Protein AF-A0A924X9L6-F1 (afdb_monomer_lite)

Sequence (111 aa):
MSQAYDLPRQTGQLVWCPLDPTLGIGIVMGLESSQVRVKFWRLQDERLYTTRSAEPIIVRYAIAVGERVRDRGGEEHRVKARLEVERKGLAIYDLEDGAQIVESELIPEVR

Structure (mmCIF, N/CA/C/O backbone):
data_AF-A0A924X9L6-F1
#
_entry.id   AF-A0A924X9L6-F1
#
loop_
_atom_site.group_PDB
_atom_site.id
_atom_site.type_symbol
_atom_site.label_atom_id
_atom_site.label_alt_id
_atom_site.label_comp_id
_atom_site.label_asym_id
_atom_site.label_entity_id
_atom_site.label_seq_id
_atom_site.pdbx_PDB_ins_code
_atom_site.Cartn_x
_atom_site.Cartn_y
_atom_site.Cartn_z
_atom_site.occupancy
_atom_site.B_iso_or_equiv
_atom_site.auth_seq_id
_atom_site.auth_comp_id
_atom_site.auth_asym_id
_atom_site.auth_atom_id
_atom_site.pdbx_PDB_model_num
ATOM 1 N N . MET A 1 1 ? 5.801 -23.926 -4.799 1.00 36.28 1 MET A N 1
ATOM 2 C CA . MET A 1 1 ? 4.420 -23.403 -4.817 1.00 36.28 1 MET A CA 1
ATOM 3 C C . MET A 1 1 ? 4.526 -21.927 -5.142 1.00 36.28 1 MET A C 1
ATOM 5 O O . MET A 1 1 ? 5.064 -21.191 -4.329 1.00 36.28 1 MET A O 1
ATOM 9 N N . SER A 1 2 ? 4.152 -21.515 -6.349 1.00 38.50 2 SER A N 1
ATOM 10 C CA . SER A 1 2 ? 4.211 -20.109 -6.750 1.00 38.50 2 SER A CA 1
ATOM 11 C C . SER A 1 2 ? 3.056 -19.389 -6.058 1.00 38.50 2 SER A C 1
ATOM 13 O O . SER A 1 2 ? 1.906 -19.589 -6.441 1.00 38.50 2 SER A O 1
ATOM 15 N N . GLN A 1 3 ? 3.325 -18.627 -4.994 1.00 44.88 3 GLN A N 1
ATOM 16 C CA . GLN A 1 3 ? 2.338 -17.666 -4.504 1.00 44.88 3 GLN A CA 1
ATOM 17 C C . GLN A 1 3 ? 2.080 -16.695 -5.658 1.00 44.88 3 GLN A C 1
ATOM 19 O O . GLN A 1 3 ? 2.994 -16.009 -6.108 1.00 44.88 3 GLN A O 1
ATOM 24 N N . ALA A 1 4 ? 0.862 -16.713 -6.199 1.00 48.69 4 ALA A N 1
ATOM 25 C CA . ALA A 1 4 ? 0.425 -15.707 -7.151 1.00 48.69 4 ALA A CA 1
ATOM 26 C C . ALA A 1 4 ? 0.319 -14.392 -6.375 1.00 48.69 4 ALA A C 1
ATOM 28 O O . ALA A 1 4 ? -0.668 -14.145 -5.686 1.00 48.69 4 ALA A O 1
ATOM 29 N N . TYR A 1 5 ? 1.389 -13.606 -6.395 1.00 57.34 5 TYR A N 1
ATOM 30 C CA . TYR A 1 5 ? 1.379 -12.276 -5.815 1.00 57.34 5 TYR A CA 1
ATOM 31 C C . TYR A 1 5 ? 0.486 -11.379 -6.672 1.00 57.34 5 TYR A C 1
ATOM 33 O O . TYR A 1 5 ? 0.615 -11.355 -7.897 1.00 57.34 5 TYR A O 1
ATOM 41 N N . ASP A 1 6 ? -0.453 -10.677 -6.034 1.00 68.19 6 ASP A N 1
ATOM 42 C CA . ASP A 1 6 ? -1.331 -9.751 -6.744 1.00 68.19 6 ASP A CA 1
ATOM 43 C C . ASP A 1 6 ? -0.514 -8.531 -7.183 1.00 68.19 6 ASP A C 1
ATOM 45 O O . ASP A 1 6 ? 0.118 -7.847 -6.370 1.00 68.19 6 ASP A O 1
ATOM 49 N N . LEU A 1 7 ? -0.476 -8.310 -8.493 1.00 72.06 7 LEU A N 1
ATOM 50 C CA . LEU A 1 7 ? 0.333 -7.272 -9.114 1.00 72.06 7 LEU A CA 1
ATOM 51 C C . LEU A 1 7 ? -0.347 -5.911 -8.979 1.00 72.06 7 LEU A C 1
ATOM 53 O O . LEU A 1 7 ? -1.571 -5.835 -9.120 1.00 72.06 7 LEU A O 1
ATOM 57 N N . PRO A 1 8 ? 0.413 -4.819 -8.790 1.00 79.50 8 PRO A N 1
ATOM 58 C CA . PRO A 1 8 ? -0.164 -3.487 -8.839 1.00 79.50 8 PRO A CA 1
ATOM 59 C C . PRO A 1 8 ? -0.700 -3.178 -10.242 1.00 79.50 8 PRO A C 1
ATOM 61 O O . PRO A 1 8 ? 0.002 -3.317 -11.243 1.00 79.50 8 PRO A O 1
ATOM 64 N N . ARG A 1 9 ? -1.953 -2.730 -10.308 1.00 84.62 9 ARG A N 1
ATOM 65 C CA . ARG A 1 9 ? -2.681 -2.404 -11.547 1.00 84.62 9 ARG A CA 1
ATOM 66 C C . ARG A 1 9 ? -3.197 -0.974 -11.586 1.00 84.62 9 ARG A C 1
ATOM 68 O O . ARG A 1 9 ? -3.698 -0.548 -12.622 1.00 84.62 9 ARG A O 1
ATOM 75 N N . GLN A 1 10 ? -3.081 -0.237 -10.482 1.00 90.81 10 GLN A N 1
ATOM 76 C CA . GLN A 1 10 ? -3.631 1.105 -10.370 1.00 90.81 10 GLN A CA 1
ATOM 77 C C . GLN A 1 10 ? -2.680 2.067 -9.642 1.00 90.81 10 GLN A C 1
ATOM 79 O O . GLN A 1 10 ? -2.108 1.739 -8.603 1.00 90.81 10 GLN A O 1
ATOM 84 N N . THR A 1 11 ? -2.547 3.290 -10.166 1.00 93.12 11 THR A N 1
ATOM 85 C CA . THR A 1 11 ? -1.883 4.397 -9.457 1.00 93.12 11 THR A CA 1
ATOM 86 C C . THR A 1 11 ? -2.574 4.652 -8.122 1.00 93.12 11 THR A C 1
ATOM 88 O O . THR A 1 11 ? -3.796 4.777 -8.073 1.00 93.12 11 THR A O 1
ATOM 91 N N . GLY A 1 12 ? -1.787 4.774 -7.058 1.00 93.19 12 GLY A N 1
ATOM 92 C CA . GLY A 1 12 ? -2.260 4.943 -5.690 1.00 93.19 12 GLY A CA 1
ATOM 93 C C . GLY A 1 12 ? -2.292 3.652 -4.874 1.00 93.19 12 GLY A C 1
ATOM 94 O O . GLY A 1 12 ? -2.451 3.737 -3.662 1.00 93.19 12 GLY A O 1
ATOM 95 N N . GLN A 1 13 ? -2.110 2.479 -5.492 1.00 94.44 13 GLN A N 1
ATOM 96 C CA . GLN A 1 13 ? -2.026 1.223 -4.744 1.00 94.44 13 GLN A CA 1
ATOM 97 C C . GLN A 1 13 ? -0.767 1.175 -3.887 1.00 94.44 13 GLN A C 1
ATOM 99 O O . GLN A 1 13 ? 0.308 1.616 -4.315 1.00 94.44 13 GLN A O 1
ATOM 104 N N . LEU A 1 14 ? -0.908 0.605 -2.693 1.00 94.12 14 LEU A N 1
ATOM 105 C CA . LEU A 1 14 ? 0.225 0.322 -1.828 1.00 94.12 14 LEU A CA 1
ATOM 106 C C . LEU A 1 14 ? 0.925 -0.950 -2.293 1.00 94.12 14 LEU A C 1
ATOM 108 O O . LEU A 1 14 ? 0.294 -1.927 -2.702 1.00 94.12 14 LEU A O 1
ATOM 112 N N . VAL A 1 15 ? 2.250 -0.936 -2.232 1.00 93.44 15 VAL A N 1
ATOM 113 C CA . VAL A 1 15 ? 3.099 -2.056 -2.631 1.00 93.44 15 VAL A CA 1
ATOM 114 C C . VAL A 1 15 ? 4.223 -2.256 -1.634 1.00 93.44 15 VAL A C 1
ATOM 116 O O . VAL A 1 15 ? 4.647 -1.325 -0.955 1.00 93.44 15 VAL A O 1
ATOM 119 N N . TRP A 1 16 ? 4.753 -3.467 -1.584 1.00 91.75 16 TRP A N 1
ATOM 120 C CA . TRP A 1 16 ? 6.002 -3.752 -0.890 1.00 91.75 16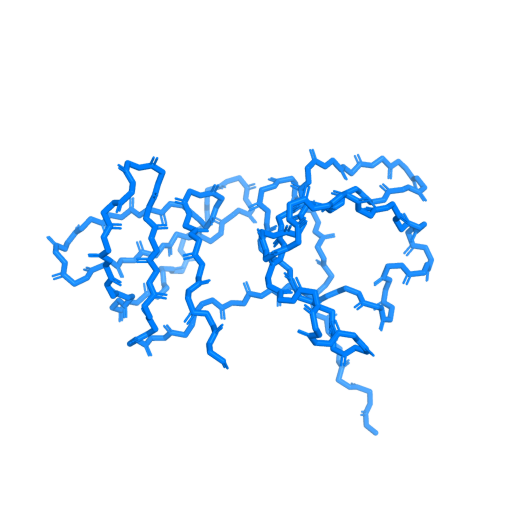 TRP A CA 1
ATOM 121 C C . TRP A 1 16 ? 6.900 -4.618 -1.765 1.00 91.75 16 TRP A C 1
ATOM 123 O O . TRP A 1 16 ? 6.444 -5.218 -2.740 1.00 91.75 16 TRP A O 1
ATOM 133 N N . CYS A 1 17 ? 8.190 -4.632 -1.440 1.00 89.50 17 CYS A N 1
ATOM 134 C CA . CYS A 1 17 ? 9.194 -5.416 -2.145 1.00 89.50 17 CYS A CA 1
ATOM 135 C C . CYS A 1 17 ? 9.655 -6.572 -1.245 1.00 89.50 17 CYS A C 1
ATOM 137 O O . CYS A 1 17 ? 10.474 -6.341 -0.353 1.00 89.50 17 CYS A O 1
ATOM 139 N N . PRO A 1 18 ? 9.176 -7.814 -1.448 1.00 86.31 18 PRO A N 1
ATOM 140 C CA . PRO A 1 18 ? 9.584 -8.947 -0.618 1.00 86.31 18 PRO A CA 1
ATOM 141 C C . PRO A 1 18 ? 11.079 -9.272 -0.725 1.00 86.31 18 PRO A C 1
ATOM 143 O O . PRO A 1 18 ? 11.666 -9.802 0.214 1.00 86.31 18 PRO A O 1
ATOM 146 N N . LEU A 1 19 ? 11.697 -8.949 -1.866 1.00 85.69 19 LEU A N 1
ATOM 147 C CA . LEU A 1 19 ? 13.120 -9.188 -2.126 1.00 85.69 19 LEU A CA 1
ATOM 148 C C . LEU A 1 19 ? 14.036 -8.133 -1.494 1.00 85.69 19 LEU A C 1
ATOM 150 O O . LEU A 1 19 ? 15.219 -8.395 -1.299 1.00 85.69 19 LEU A O 1
ATOM 154 N N . ASP A 1 20 ? 13.497 -6.957 -1.171 1.00 86.44 20 ASP A N 1
ATOM 155 C CA . ASP A 1 20 ? 14.214 -5.879 -0.491 1.00 86.44 20 ASP A CA 1
ATOM 156 C C . ASP A 1 20 ? 13.287 -5.211 0.545 1.00 86.44 20 ASP A C 1
ATOM 158 O O . ASP A 1 20 ? 12.784 -4.103 0.320 1.00 86.44 20 ASP A O 1
ATOM 162 N N . PRO A 1 21 ? 13.041 -5.870 1.699 1.00 86.62 21 PRO A N 1
ATOM 163 C CA . PRO A 1 21 ? 12.161 -5.341 2.743 1.00 86.62 21 PRO A CA 1
ATOM 164 C C . PRO A 1 21 ? 12.645 -4.011 3.332 1.00 86.62 21 PRO A C 1
ATOM 166 O O . PRO A 1 21 ? 11.870 -3.292 3.963 1.00 86.62 21 PRO A O 1
ATOM 169 N N . THR A 1 22 ? 13.920 -3.658 3.125 1.00 87.56 22 THR A N 1
ATOM 170 C CA . THR A 1 22 ? 14.510 -2.414 3.641 1.00 87.56 22 THR A CA 1
ATOM 171 C C . THR A 1 22 ? 13.883 -1.165 3.024 1.00 87.56 22 THR A C 1
ATOM 173 O O . THR A 1 22 ? 13.905 -0.099 3.640 1.00 87.56 22 THR A O 1
ATOM 176 N N . LEU A 1 23 ? 13.250 -1.308 1.856 1.00 87.50 23 LEU A N 1
ATOM 177 C CA . LEU A 1 23 ? 12.495 -0.248 1.193 1.00 87.50 23 LEU A CA 1
ATOM 178 C C . LEU A 1 23 ? 11.219 0.146 1.939 1.00 87.50 23 LEU A C 1
ATOM 180 O O . LEU A 1 23 ? 10.735 1.269 1.787 1.00 87.50 23 LEU A O 1
ATOM 184 N N . GLY A 1 24 ? 10.672 -0.766 2.745 1.00 89.62 24 GLY A N 1
ATOM 185 C CA . GLY A 1 24 ? 9.364 -0.608 3.366 1.00 89.62 24 GLY A CA 1
ATOM 186 C C . GLY A 1 24 ? 8.222 -0.579 2.346 1.00 89.62 24 GLY A C 1
ATOM 187 O O . GLY A 1 24 ? 8.311 -1.146 1.253 1.00 89.62 24 GLY A O 1
ATOM 188 N N . ILE A 1 25 ? 7.129 0.081 2.730 1.00 92.38 25 ILE A N 1
ATOM 189 C CA . ILE A 1 25 ? 5.942 0.234 1.886 1.00 92.38 25 ILE A CA 1
ATOM 190 C C . ILE A 1 25 ? 6.136 1.401 0.920 1.00 92.38 25 ILE A C 1
ATOM 192 O O . ILE A 1 25 ? 6.618 2.476 1.291 1.00 92.38 25 ILE A O 1
ATOM 196 N N . GLY A 1 26 ? 5.743 1.182 -0.328 1.00 93.19 26 GLY A N 1
ATOM 197 C CA . GLY A 1 26 ? 5.676 2.202 -1.358 1.00 93.19 26 GLY A CA 1
ATOM 198 C C . GLY A 1 26 ? 4.269 2.398 -1.903 1.00 93.19 26 GLY A C 1
ATOM 199 O O . GLY A 1 26 ? 3.354 1.625 -1.627 1.00 93.19 26 GLY A O 1
ATOM 200 N N . ILE A 1 27 ? 4.114 3.445 -2.702 1.00 94.31 27 ILE A N 1
ATOM 201 C CA . ILE A 1 27 ? 2.893 3.773 -3.432 1.00 94.31 27 ILE A CA 1
ATOM 202 C C . ILE A 1 27 ? 3.190 3.821 -4.929 1.00 94.31 27 ILE A C 1
ATOM 204 O O . ILE A 1 27 ? 4.217 4.353 -5.363 1.00 94.31 27 ILE A O 1
ATOM 208 N N . VAL A 1 28 ? 2.290 3.269 -5.739 1.00 94.31 28 VAL A N 1
ATOM 209 C CA . VAL A 1 28 ? 2.390 3.368 -7.198 1.00 94.31 28 VAL A CA 1
ATOM 210 C C . VAL A 1 28 ? 2.076 4.799 -7.622 1.00 94.31 28 VAL A C 1
ATOM 212 O O . VAL A 1 28 ? 0.951 5.266 -7.463 1.00 94.31 28 VAL A O 1
ATOM 215 N N . MET A 1 29 ? 3.058 5.486 -8.196 1.00 94.25 29 MET A N 1
ATOM 216 C CA . MET A 1 29 ? 2.931 6.861 -8.689 1.00 94.25 29 MET A CA 1
ATOM 217 C C . MET A 1 29 ? 2.470 6.913 -10.146 1.00 94.25 29 MET A C 1
ATOM 219 O O . MET A 1 29 ? 1.825 7.873 -10.562 1.00 94.25 29 MET A O 1
ATOM 223 N N . GLY A 1 30 ? 2.788 5.882 -10.930 1.00 92.00 30 GLY A N 1
ATOM 224 C CA . GLY A 1 30 ? 2.417 5.817 -12.336 1.00 92.00 30 GLY A CA 1
ATOM 225 C C . GLY A 1 30 ? 2.571 4.423 -12.922 1.00 92.00 30 GLY A C 1
ATOM 226 O O . GLY A 1 30 ? 3.466 3.667 -12.535 1.00 92.00 30 GLY A O 1
ATOM 227 N N . LEU A 1 31 ? 1.689 4.119 -13.870 1.00 89.44 31 LEU A N 1
ATOM 228 C CA . LEU A 1 31 ? 1.691 2.901 -14.665 1.00 89.44 31 LEU A CA 1
ATOM 229 C C . LEU A 1 31 ? 1.705 3.293 -16.136 1.00 89.44 31 LEU A C 1
ATOM 231 O O . LEU A 1 31 ? 0.780 3.932 -16.632 1.00 89.44 31 LEU A O 1
ATOM 235 N N . GLU A 1 32 ? 2.772 2.911 -16.815 1.00 88.25 32 GLU A N 1
ATOM 236 C CA . GLU A 1 32 ? 2.961 3.086 -18.247 1.00 88.25 32 GLU A CA 1
ATOM 237 C C . GLU A 1 32 ? 3.051 1.707 -18.908 1.00 88.25 32 GLU A C 1
ATOM 239 O O . GLU A 1 32 ? 3.250 0.690 -18.243 1.00 88.25 32 GLU A O 1
ATOM 244 N N . SER A 1 33 ? 2.921 1.656 -20.236 1.00 81.62 33 SER A N 1
ATOM 245 C CA . SER A 1 33 ? 2.862 0.394 -20.998 1.00 81.62 33 SER A CA 1
ATOM 246 C C . SER A 1 33 ? 4.016 -0.586 -20.718 1.00 81.62 33 SER A C 1
ATOM 248 O O . SER A 1 33 ? 3.841 -1.797 -20.845 1.00 81.62 33 SER A O 1
ATOM 250 N N . SER A 1 34 ? 5.187 -0.085 -20.317 1.00 85.19 34 SER A N 1
ATOM 251 C CA . SER A 1 34 ? 6.378 -0.890 -20.030 1.00 85.19 34 SER A CA 1
ATOM 252 C C . SER A 1 34 ? 7.015 -0.604 -18.671 1.00 85.19 34 SER A C 1
ATOM 254 O O . SER A 1 34 ? 8.013 -1.247 -18.336 1.00 85.19 34 SER A O 1
ATOM 256 N N . GLN A 1 35 ? 6.462 0.321 -17.879 1.00 88.38 35 GLN A N 1
ATOM 257 C CA . GLN A 1 35 ? 7.088 0.800 -16.647 1.00 88.38 35 GLN A CA 1
ATOM 258 C C . GLN A 1 35 ? 6.082 1.007 -15.513 1.00 88.38 35 GLN A C 1
ATOM 260 O O . GLN A 1 35 ? 4.960 1.462 -15.714 1.00 88.38 35 GLN A O 1
ATOM 265 N N . VAL A 1 36 ? 6.527 0.709 -14.298 1.00 90.88 36 VAL A N 1
ATOM 266 C CA . VAL A 1 36 ? 5.834 0.977 -13.042 1.00 90.88 36 VAL A CA 1
ATOM 267 C C . VAL A 1 36 ? 6.740 1.855 -12.197 1.00 90.88 36 VAL A C 1
ATOM 269 O O . VAL A 1 36 ? 7.884 1.494 -11.922 1.00 90.88 36 VAL A O 1
ATOM 272 N N . ARG A 1 37 ? 6.234 3.010 -11.773 1.00 93.44 37 ARG A N 1
ATOM 273 C CA . ARG A 1 37 ? 6.966 3.940 -10.911 1.00 93.44 37 ARG A CA 1
ATOM 274 C C . ARG A 1 37 ? 6.403 3.874 -9.503 1.00 93.44 37 ARG A C 1
ATOM 276 O O . ARG A 1 37 ? 5.205 4.080 -9.309 1.00 93.44 37 ARG A O 1
ATOM 283 N N . VAL A 1 38 ? 7.269 3.597 -8.536 1.00 93.50 38 VAL A N 1
ATOM 284 C CA . VAL A 1 38 ? 6.908 3.419 -7.127 1.00 93.50 38 VAL A CA 1
ATOM 285 C C . VAL A 1 38 ? 7.715 4.385 -6.280 1.00 93.50 38 VAL A C 1
ATOM 287 O O . VAL A 1 38 ? 8.935 4.440 -6.408 1.00 93.50 38 VAL A O 1
ATOM 290 N N . LYS A 1 39 ? 7.046 5.104 -5.383 1.00 93.44 39 LYS A N 1
ATOM 291 C CA . LYS A 1 39 ? 7.701 5.909 -4.353 1.00 93.44 39 LYS A CA 1
ATOM 292 C C . LYS A 1 39 ? 7.674 5.159 -3.030 1.00 93.44 39 LYS A C 1
ATOM 294 O O . LYS A 1 39 ? 6.592 4.822 -2.560 1.00 93.44 39 LYS A O 1
ATOM 299 N N . PHE A 1 40 ? 8.833 4.908 -2.431 1.00 91.69 40 PHE A N 1
ATOM 300 C CA . PHE A 1 40 ? 8.949 4.239 -1.135 1.00 91.69 40 PHE A CA 1
ATOM 301 C C . PHE A 1 40 ? 9.015 5.261 -0.004 1.00 91.69 40 PHE A C 1
ATOM 303 O O . PHE A 1 40 ? 9.885 6.132 0.012 1.00 91.69 40 PHE A O 1
ATOM 310 N N . TRP A 1 41 ? 8.103 5.150 0.964 1.00 85.88 41 TRP A N 1
ATOM 311 C CA . TRP A 1 41 ? 7.949 6.158 2.016 1.00 85.88 41 TRP A CA 1
ATOM 312 C C . TRP A 1 41 ? 9.160 6.234 2.943 1.00 85.88 41 TRP A C 1
ATOM 314 O O . TRP A 1 41 ? 9.588 7.328 3.306 1.00 85.88 41 TRP A O 1
ATOM 324 N N . ARG A 1 42 ? 9.743 5.079 3.282 1.00 83.06 42 ARG A N 1
ATOM 325 C CA . ARG A 1 42 ? 10.846 4.977 4.245 1.00 83.06 42 ARG A CA 1
ATOM 326 C C . ARG A 1 42 ? 12.115 5.685 3.778 1.00 83.06 42 ARG A C 1
ATOM 328 O O . ARG A 1 42 ? 12.785 6.319 4.584 1.00 83.06 42 ARG A O 1
ATOM 335 N N . LEU A 1 43 ? 12.443 5.563 2.492 1.00 82.31 43 LEU A N 1
ATOM 336 C CA . LEU A 1 43 ? 13.651 6.155 1.908 1.00 82.31 43 LEU A CA 1
ATOM 337 C C . LEU A 1 43 ? 13.381 7.498 1.216 1.00 82.31 43 LEU A C 1
ATOM 33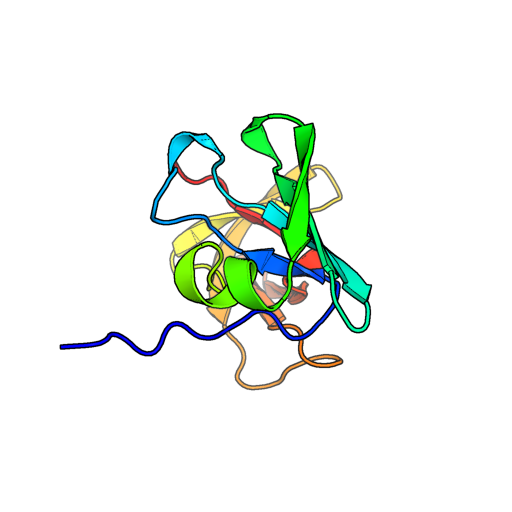9 O O . LEU A 1 43 ? 14.323 8.149 0.781 1.00 82.31 43 LEU A O 1
ATOM 343 N N . GLN A 1 44 ? 12.107 7.896 1.098 1.00 82.69 44 GLN A N 1
ATOM 344 C CA . GLN A 1 44 ? 11.648 9.004 0.249 1.00 82.69 44 GLN A CA 1
ATOM 345 C C . GLN A 1 44 ? 12.156 8.915 -1.199 1.00 82.69 44 GLN A C 1
ATOM 347 O O . GLN A 1 44 ? 12.261 9.928 -1.888 1.00 82.69 44 GLN A O 1
ATOM 352 N N . ASP A 1 45 ? 12.435 7.696 -1.656 1.00 88.00 45 ASP A N 1
ATOM 353 C CA . ASP A 1 45 ? 13.087 7.425 -2.930 1.00 88.00 45 ASP A CA 1
ATOM 354 C C . ASP A 1 45 ? 12.092 6.852 -3.943 1.00 88.00 45 ASP A C 1
ATOM 356 O O . ASP A 1 45 ? 11.121 6.172 -3.584 1.00 88.00 45 ASP A O 1
ATOM 360 N N . GLU A 1 46 ? 12.337 7.127 -5.218 1.00 91.38 46 GLU A N 1
ATOM 361 C CA . GLU A 1 46 ? 11.528 6.626 -6.323 1.00 91.38 46 GLU A CA 1
ATOM 362 C C . GLU A 1 46 ? 12.284 5.531 -7.067 1.00 91.38 46 GLU A C 1
ATOM 364 O O . GLU A 1 46 ? 13.417 5.710 -7.506 1.00 91.38 46 GLU A O 1
ATOM 369 N N . ARG A 1 47 ? 11.630 4.384 -7.260 1.00 91.00 47 ARG A N 1
ATOM 370 C CA . ARG A 1 47 ? 12.153 3.305 -8.096 1.00 91.00 47 ARG A CA 1
ATOM 371 C C . ARG A 1 47 ? 11.275 3.104 -9.317 1.00 91.00 47 ARG A C 1
ATOM 373 O O . ARG A 1 47 ? 10.043 3.116 -9.241 1.00 91.00 47 ARG A O 1
ATOM 380 N N . LEU A 1 48 ? 11.939 2.888 -10.445 1.00 89.69 48 LEU A N 1
ATOM 381 C CA . LEU A 1 48 ? 11.310 2.502 -11.696 1.00 89.69 48 LEU A CA 1
ATOM 382 C C . LEU A 1 48 ? 11.540 1.012 -11.922 1.00 89.69 48 LEU A C 1
ATOM 384 O O . LEU A 1 48 ? 12.672 0.531 -11.915 1.00 89.69 48 LEU A O 1
ATOM 388 N N . TYR A 1 49 ? 10.451 0.296 -12.161 1.00 88.19 49 TYR A N 1
ATOM 389 C CA . TYR A 1 49 ? 10.452 -1.109 -12.529 1.00 88.19 49 TYR A CA 1
ATOM 390 C C . TYR A 1 49 ? 9.936 -1.235 -13.954 1.00 88.19 49 TYR A C 1
ATOM 392 O O . TYR A 1 49 ? 8.987 -0.558 -14.336 1.00 88.19 49 TYR A O 1
ATOM 400 N N . THR A 1 50 ? 10.517 -2.125 -14.752 1.00 85.69 50 THR A N 1
ATOM 401 C CA . THR A 1 50 ? 9.850 -2.549 -15.991 1.00 85.69 50 THR A CA 1
ATOM 402 C C . THR A 1 50 ? 8.659 -3.434 -15.639 1.00 85.69 50 THR A C 1
ATOM 404 O O . THR A 1 50 ? 8.707 -4.120 -14.620 1.00 85.69 50 THR A O 1
ATOM 407 N N . THR A 1 51 ? 7.614 -3.489 -16.463 1.00 77.19 51 THR A N 1
ATOM 408 C CA . THR A 1 51 ? 6.463 -4.381 -16.206 1.00 77.19 51 THR A CA 1
ATOM 409 C C . THR A 1 51 ? 6.895 -5.840 -16.024 1.00 77.19 51 THR A C 1
ATOM 411 O O . THR A 1 51 ? 6.451 -6.490 -15.089 1.00 77.19 51 THR A O 1
ATOM 414 N N . ARG A 1 52 ? 7.864 -6.320 -16.817 1.00 75.75 52 ARG A N 1
ATOM 415 C CA . ARG A 1 52 ? 8.435 -7.677 -16.691 1.00 75.75 52 ARG A CA 1
ATOM 416 C C . ARG A 1 52 ? 9.190 -7.915 -15.381 1.00 75.75 52 ARG A C 1
ATOM 418 O O . ARG A 1 52 ? 9.161 -9.018 -14.852 1.00 75.75 52 ARG A O 1
ATOM 425 N N . SER A 1 53 ? 9.901 -6.906 -14.879 1.00 71.56 53 SER A N 1
ATOM 426 C CA . SER A 1 53 ? 10.629 -7.006 -13.608 1.00 71.56 53 SER A CA 1
ATOM 427 C C . SER A 1 53 ? 9.743 -6.709 -12.401 1.00 71.56 53 SER A C 1
ATOM 429 O O . SER A 1 53 ? 10.067 -7.135 -11.305 1.00 71.56 53 SER A O 1
ATOM 431 N N . ALA A 1 54 ? 8.649 -5.967 -12.574 1.00 67.94 54 ALA A N 1
ATOM 432 C CA . ALA A 1 54 ? 7.712 -5.665 -11.503 1.00 67.94 54 ALA A CA 1
ATOM 433 C C . ALA A 1 54 ? 7.030 -6.939 -10.996 1.00 67.94 54 ALA A C 1
ATOM 435 O O . ALA A 1 54 ? 6.883 -7.089 -9.787 1.00 67.94 54 ALA A O 1
ATOM 436 N N . GLU A 1 55 ? 6.696 -7.868 -11.902 1.00 66.44 55 GLU A N 1
ATOM 437 C CA . GLU A 1 55 ? 5.943 -9.082 -11.571 1.00 66.44 55 GLU A CA 1
ATOM 438 C C . GLU A 1 55 ? 6.518 -9.923 -10.417 1.00 66.44 55 GLU A C 1
ATOM 440 O O . GLU A 1 55 ? 5.757 -10.313 -9.532 1.00 66.44 55 GLU A O 1
ATOM 445 N N . PRO A 1 56 ? 7.837 -10.187 -10.366 1.00 70.62 56 PRO A N 1
ATOM 446 C CA . PRO A 1 56 ? 8.435 -10.904 -9.242 1.00 70.62 56 PRO A CA 1
ATOM 447 C C . PRO A 1 56 ? 8.939 -10.011 -8.095 1.00 70.62 56 PRO A C 1
ATOM 449 O O . PRO A 1 56 ? 9.376 -10.555 -7.082 1.00 70.62 56 PRO A O 1
ATOM 452 N N . ILE A 1 57 ? 8.955 -8.678 -8.240 1.00 82.75 57 ILE A N 1
ATOM 453 C CA . ILE A 1 57 ? 9.664 -7.781 -7.304 1.00 82.75 57 ILE A CA 1
ATOM 454 C C . ILE A 1 57 ? 8.712 -6.984 -6.414 1.00 82.75 57 ILE A C 1
ATOM 456 O O . ILE A 1 57 ? 8.974 -6.863 -5.220 1.00 82.75 57 ILE A O 1
ATOM 460 N N . ILE A 1 58 ? 7.632 -6.429 -6.968 1.00 87.38 58 ILE A N 1
ATOM 461 C CA . ILE A 1 58 ? 6.691 -5.587 -6.221 1.00 87.38 58 ILE A CA 1
ATOM 462 C C . ILE A 1 58 ? 5.322 -6.245 -6.167 1.00 87.38 58 ILE A C 1
ATOM 464 O O . ILE A 1 58 ? 4.779 -6.681 -7.179 1.00 87.38 58 ILE A O 1
ATOM 468 N N . VAL A 1 59 ? 4.749 -6.295 -4.972 1.00 89.81 59 VAL A N 1
ATOM 469 C CA . VAL A 1 59 ? 3.476 -6.976 -4.732 1.00 89.81 59 VAL A CA 1
ATOM 470 C C . VAL A 1 59 ? 2.530 -6.032 -4.005 1.00 89.81 59 VAL A C 1
ATOM 472 O O . VAL A 1 59 ? 2.981 -5.198 -3.212 1.00 89.81 59 VAL A O 1
ATOM 475 N N . ARG A 1 60 ? 1.223 -6.137 -4.272 1.00 90.94 60 ARG A N 1
ATOM 476 C CA . ARG A 1 60 ? 0.216 -5.299 -3.609 1.00 90.94 60 ARG A CA 1
ATOM 477 C C . ARG A 1 60 ? 0.275 -5.514 -2.097 1.00 90.94 60 ARG A C 1
ATOM 479 O O . ARG A 1 60 ? 0.253 -6.647 -1.616 1.00 90.94 60 ARG A O 1
ATOM 486 N N . TYR A 1 61 ? 0.351 -4.418 -1.353 1.00 91.50 61 TYR A N 1
ATOM 487 C CA . TYR A 1 61 ? 0.306 -4.425 0.099 1.00 91.50 61 TYR A CA 1
ATOM 488 C C . TYR A 1 61 ? -1.130 -4.196 0.563 1.00 91.50 61 TYR A C 1
ATOM 490 O O . TYR A 1 61 ? -1.730 -3.165 0.264 1.00 91.50 61 TYR A O 1
ATOM 498 N N . ALA A 1 62 ? -1.686 -5.164 1.287 1.00 91.94 62 ALA A N 1
ATOM 499 C CA . ALA A 1 62 ? -2.958 -5.003 1.974 1.00 91.94 62 ALA A CA 1
ATOM 500 C C . ALA A 1 62 ? -2.675 -4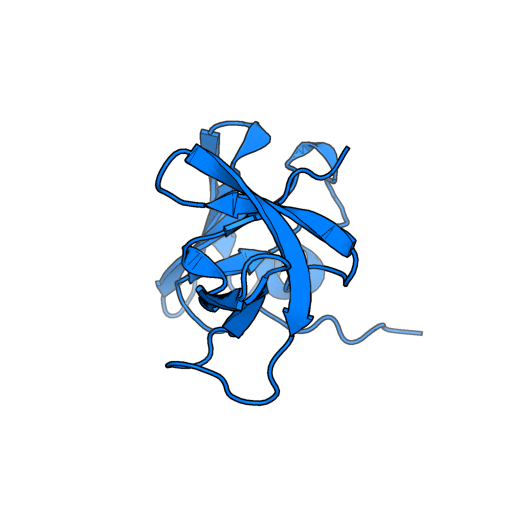.690 3.443 1.00 91.94 62 ALA A C 1
ATOM 502 O O . ALA A 1 62 ? -2.001 -5.471 4.111 1.00 91.94 62 ALA A O 1
ATOM 503 N N . ILE A 1 63 ? -3.198 -3.566 3.927 1.00 93.62 63 ILE A N 1
ATOM 504 C CA . ILE A 1 63 ? -3.022 -3.151 5.317 1.00 93.62 63 ILE A CA 1
ATOM 505 C C . ILE A 1 63 ? -3.826 -4.104 6.203 1.00 93.62 63 ILE A C 1
ATOM 507 O O . ILE A 1 63 ? -5.015 -4.339 5.954 1.00 93.62 63 ILE A O 1
ATOM 511 N N . ALA A 1 64 ? -3.180 -4.684 7.210 1.00 93.81 64 ALA A N 1
ATOM 512 C CA . ALA A 1 64 ? -3.818 -5.649 8.088 1.00 93.81 64 ALA A CA 1
ATOM 513 C C . ALA A 1 64 ? -4.770 -4.965 9.082 1.00 93.81 64 ALA A C 1
ATOM 515 O O . ALA A 1 64 ? -4.582 -3.818 9.485 1.00 93.81 64 ALA A O 1
ATOM 516 N N . VAL A 1 65 ? -5.788 -5.700 9.535 1.00 95.12 65 VAL A N 1
ATOM 517 C CA . VAL A 1 65 ? -6.628 -5.255 10.656 1.00 95.12 65 VAL A CA 1
ATOM 518 C C . VAL A 1 65 ? -5.768 -5.113 11.915 1.00 95.12 65 VAL A C 1
ATOM 520 O O . VAL A 1 65 ? -4.970 -5.993 12.235 1.00 95.12 65 VAL A O 1
ATOM 523 N N . GLY A 1 66 ? -5.940 -4.002 12.628 1.00 95.25 66 GLY A N 1
ATOM 524 C CA . GLY A 1 66 ? -5.172 -3.609 13.808 1.00 95.25 66 GLY A CA 1
ATOM 525 C C . GLY A 1 66 ? -3.841 -2.916 13.500 1.00 95.25 66 GLY A C 1
ATOM 526 O O . GLY A 1 66 ? -3.168 -2.455 14.425 1.00 95.25 66 GLY A O 1
ATOM 527 N N . GLU A 1 67 ? -3.447 -2.827 12.228 1.00 94.81 67 GLU A N 1
ATOM 528 C CA . GLU A 1 67 ? -2.215 -2.157 11.824 1.00 94.81 67 GLU A CA 1
ATOM 529 C C . GLU A 1 67 ? -2.317 -0.640 12.013 1.00 94.81 67 GLU A C 1
ATOM 531 O O . GLU A 1 67 ? -3.382 -0.040 11.834 1.00 94.81 67 GLU A O 1
ATOM 536 N N . ARG A 1 68 ? -1.194 -0.022 12.393 1.00 95.56 68 ARG A N 1
ATOM 537 C CA . ARG A 1 68 ? -1.089 1.429 12.545 1.00 95.56 68 ARG A CA 1
ATOM 538 C C . ARG A 1 68 ? -0.798 2.069 11.202 1.00 95.56 68 ARG A C 1
ATOM 540 O O . ARG A 1 68 ? 0.100 1.638 10.479 1.00 95.56 68 ARG A O 1
ATOM 547 N N . VAL A 1 69 ? -1.535 3.123 10.908 1.00 94.88 69 VAL A N 1
ATOM 548 C CA . VAL A 1 69 ? -1.389 3.906 9.686 1.00 94.88 69 VAL A CA 1
ATOM 549 C C . VAL A 1 69 ? -1.381 5.378 10.044 1.00 94.88 69 VAL A C 1
ATOM 551 O O . VAL A 1 69 ? -1.983 5.787 11.033 1.00 94.88 69 VAL A O 1
ATOM 554 N N . ARG A 1 70 ? -0.725 6.179 9.217 1.00 94.75 70 ARG A N 1
ATOM 555 C CA . ARG A 1 70 ? -0.828 7.630 9.252 1.00 94.75 70 ARG A CA 1
ATOM 556 C C . ARG A 1 70 ? -1.583 8.109 8.026 1.00 94.75 70 ARG A C 1
ATOM 558 O O . ARG A 1 70 ? -1.321 7.621 6.928 1.00 94.75 70 ARG A O 1
ATOM 565 N N . ASP A 1 71 ? -2.514 9.033 8.193 1.00 92.94 71 ASP A N 1
ATOM 566 C CA . ASP A 1 71 ? -3.178 9.661 7.053 1.00 92.94 71 ASP A CA 1
ATOM 567 C C . ASP A 1 71 ? -2.326 10.797 6.447 1.00 92.94 71 ASP A C 1
ATOM 569 O O . ASP A 1 71 ? -1.214 11.099 6.896 1.00 92.94 71 ASP A O 1
ATOM 573 N N . ARG A 1 72 ? -2.837 11.458 5.402 1.00 87.56 72 ARG A N 1
ATOM 574 C CA . ARG A 1 72 ? -2.166 12.624 4.794 1.00 87.56 72 ARG A CA 1
ATOM 575 C C . ARG A 1 72 ? -2.137 13.867 5.683 1.00 87.56 72 ARG A C 1
ATOM 577 O O . ARG A 1 72 ? -1.301 14.737 5.442 1.00 87.56 72 ARG A O 1
ATOM 584 N N . GLY A 1 73 ? -3.043 13.971 6.653 1.00 88.62 73 GLY A N 1
ATOM 585 C CA . GLY A 1 73 ? -3.039 15.023 7.671 1.00 88.62 73 GLY A CA 1
ATOM 586 C C . GLY A 1 73 ? -1.928 14.832 8.704 1.00 88.62 73 GLY A C 1
ATOM 587 O O . GLY A 1 73 ? -1.572 15.776 9.405 1.00 88.62 73 GLY A O 1
ATOM 588 N N . GLY A 1 74 ? -1.328 13.642 8.742 1.00 90.12 74 GLY A N 1
ATOM 589 C CA . GLY A 1 74 ? -0.314 13.271 9.715 1.00 90.12 74 GLY A CA 1
ATOM 590 C C . GLY A 1 74 ? -0.905 12.647 10.977 1.00 90.12 74 GLY A C 1
ATOM 591 O O . GLY A 1 74 ? -0.144 12.363 11.901 1.00 90.12 74 GLY A O 1
ATOM 592 N N . GLU A 1 75 ? -2.218 12.418 11.020 1.00 93.56 75 GLU A N 1
ATOM 593 C CA . GLU A 1 75 ? -2.880 11.792 12.159 1.00 93.56 75 GLU A CA 1
ATOM 594 C C . GLU A 1 75 ? -2.678 10.278 12.128 1.00 93.56 75 GLU A C 1
ATOM 596 O O . GLU A 1 75 ? -2.672 9.641 11.070 1.00 93.56 75 GLU A O 1
ATOM 601 N N . GLU A 1 76 ? -2.460 9.705 13.310 1.00 95.56 76 GLU A N 1
ATOM 602 C CA . GLU A 1 76 ? -2.257 8.273 13.486 1.00 95.56 76 GLU A CA 1
ATOM 603 C C . GLU A 1 76 ? -3.579 7.577 13.780 1.00 95.56 76 GLU A C 1
ATOM 605 O O . GLU A 1 76 ? -4.315 7.948 14.692 1.00 95.56 76 GLU A O 1
ATOM 610 N N . HIS A 1 77 ? -3.818 6.500 13.044 1.00 95.75 77 HIS A N 1
ATOM 611 C CA . HIS A 1 77 ? -5.026 5.699 13.107 1.00 95.75 77 HIS A CA 1
ATOM 612 C C . HIS A 1 77 ? -4.687 4.217 13.202 1.00 95.75 77 HIS A C 1
ATOM 614 O O . HIS A 1 77 ? -3.546 3.781 12.999 1.00 95.75 77 HIS A O 1
ATOM 620 N N . ARG A 1 78 ? -5.711 3.412 13.473 1.00 96.56 78 ARG A N 1
ATOM 621 C CA . ARG A 1 78 ? -5.647 1.957 13.350 1.00 96.56 78 ARG A CA 1
ATOM 622 C C . ARG A 1 78 ? -6.708 1.459 12.397 1.00 96.56 78 ARG A C 1
ATOM 624 O O . ARG A 1 78 ? -7.847 1.921 12.430 1.00 96.56 78 ARG A O 1
ATOM 631 N N . VAL A 1 79 ? -6.328 0.494 11.568 1.00 96.94 79 VAL A N 1
ATOM 632 C CA . VAL A 1 79 ? -7.255 -0.137 10.632 1.00 96.94 79 VAL A CA 1
ATOM 633 C C . VAL A 1 79 ? -8.189 -1.070 11.385 1.00 96.94 79 VAL A C 1
ATOM 635 O O . VAL A 1 79 ? -7.754 -2.016 12.034 1.00 96.94 79 VAL A O 1
ATOM 638 N N . LYS A 1 80 ? -9.489 -0.844 11.245 1.00 97.44 80 LYS A N 1
ATOM 639 C CA . LYS A 1 80 ? -10.535 -1.697 11.805 1.00 97.44 80 LYS A CA 1
ATOM 640 C C . LYS A 1 80 ? -10.973 -2.769 10.813 1.00 97.44 80 LYS A C 1
ATOM 642 O O . LYS A 1 80 ? -11.144 -3.924 11.193 1.00 97.44 80 LYS A O 1
ATOM 647 N N . ALA A 1 81 ? -11.143 -2.405 9.545 1.00 96.69 81 ALA A N 1
ATOM 648 C CA . ALA A 1 81 ? -11.510 -3.343 8.491 1.00 96.69 81 ALA A CA 1
ATOM 649 C C . ALA A 1 81 ? -11.087 -2.834 7.110 1.00 96.69 81 ALA A C 1
ATOM 651 O O . ALA A 1 81 ? -11.023 -1.633 6.867 1.00 96.69 81 ALA A O 1
ATOM 652 N N . ARG A 1 82 ? -10.870 -3.758 6.172 1.00 95.69 82 ARG A N 1
ATOM 653 C CA . ARG A 1 82 ? -10.886 -3.449 4.738 1.00 95.69 82 ARG A CA 1
ATOM 654 C C . ARG A 1 82 ? -12.313 -3.637 4.231 1.00 95.69 82 ARG A C 1
ATOM 656 O O . ARG A 1 82 ? -12.896 -4.696 4.447 1.00 95.69 82 ARG A O 1
ATOM 663 N N . LEU A 1 83 ? -12.863 -2.633 3.557 1.00 95.06 83 LEU A N 1
ATOM 664 C CA . LEU A 1 83 ? -14.185 -2.730 2.942 1.00 95.06 83 LEU A CA 1
ATOM 665 C C . LEU A 1 83 ? -14.114 -3.542 1.641 1.00 95.06 83 LEU A C 1
ATOM 667 O O . LEU A 1 83 ? -13.114 -3.496 0.923 1.00 95.06 83 LEU A O 1
ATOM 671 N N . GLU A 1 84 ? -15.189 -4.264 1.316 1.00 92.38 84 GLU A N 1
ATOM 672 C CA . GLU A 1 84 ? -15.291 -5.029 0.059 1.00 92.38 84 GLU A CA 1
ATOM 673 C C . GLU A 1 84 ? -15.402 -4.123 -1.175 1.00 92.38 84 GLU A C 1
ATOM 675 O O . GLU A 1 84 ? -15.069 -4.524 -2.288 1.00 92.38 84 GLU A O 1
ATOM 680 N N . VAL A 1 85 ? -15.858 -2.885 -0.979 1.00 90.88 85 VAL A N 1
ATOM 681 C CA . VAL A 1 85 ? -15.962 -1.887 -2.041 1.00 90.88 85 VAL A CA 1
ATOM 682 C C . VAL A 1 85 ? -14.604 -1.248 -2.328 1.00 90.88 85 VAL A C 1
ATOM 684 O O . VAL A 1 85 ? -13.892 -0.812 -1.424 1.00 90.88 85 VAL A O 1
ATOM 687 N N . GLU A 1 86 ? -14.269 -1.131 -3.611 1.00 90.94 86 GLU A N 1
ATOM 688 C CA . GLU A 1 86 ? -13.086 -0.407 -4.076 1.00 90.94 86 GLU A CA 1
ATOM 689 C C . GLU A 1 86 ? -13.485 0.909 -4.758 1.00 90.94 86 GLU A C 1
ATOM 691 O O . GLU A 1 86 ? -14.487 0.993 -5.474 1.00 90.94 86 GLU A O 1
ATOM 696 N N . ARG A 1 87 ? -12.669 1.955 -4.586 1.00 90.88 87 ARG A N 1
ATOM 697 C CA . ARG A 1 87 ? -12.824 3.230 -5.299 1.00 90.88 87 ARG A CA 1
ATOM 698 C C . ARG A 1 87 ? -11.772 3.312 -6.395 1.00 90.88 87 ARG A C 1
ATOM 700 O O . ARG A 1 87 ? -10.600 3.516 -6.108 1.00 90.88 87 ARG A O 1
ATOM 707 N N . LYS A 1 88 ? -12.190 3.191 -7.660 1.00 89.50 88 LYS A N 1
ATOM 708 C CA . LYS A 1 88 ? -11.283 3.215 -8.828 1.00 89.50 88 LYS A CA 1
ATOM 709 C C . LYS A 1 88 ? -10.157 2.164 -8.737 1.00 89.50 88 LYS A C 1
ATOM 711 O O . LYS A 1 88 ? -9.030 2.468 -9.096 1.00 89.50 88 LYS A O 1
ATOM 716 N N . GLY A 1 89 ? -10.443 0.961 -8.228 1.00 88.62 89 GLY A N 1
ATOM 717 C CA . GLY A 1 89 ? -9.444 -0.111 -8.051 1.00 88.62 89 GLY A CA 1
ATOM 718 C C . GLY A 1 89 ? -8.525 0.051 -6.832 1.00 88.62 89 GLY A C 1
ATOM 719 O O . GLY A 1 89 ? -7.537 -0.675 -6.699 1.00 88.62 89 GLY A O 1
ATOM 720 N N . LEU A 1 90 ? -8.828 1.021 -5.961 1.00 93.06 90 LEU A N 1
ATOM 721 C CA . LEU A 1 90 ? -8.156 1.236 -4.685 1.00 93.06 90 LEU A CA 1
ATOM 722 C C . LEU A 1 90 ? -9.009 0.695 -3.539 1.00 93.06 90 LEU A C 1
ATOM 724 O O . LEU A 1 90 ? -10.217 0.946 -3.484 1.00 93.06 90 LEU A O 1
ATOM 728 N N . ALA A 1 91 ? -8.370 -0.009 -2.610 1.00 94.06 91 ALA A N 1
ATOM 729 C CA . ALA A 1 91 ? -9.006 -0.480 -1.391 1.00 94.06 91 ALA A CA 1
ATOM 730 C C . ALA A 1 91 ? -9.430 0.703 -0.509 1.00 94.06 91 ALA A C 1
ATOM 732 O O . ALA A 1 91 ? -8.747 1.730 -0.448 1.00 94.06 91 ALA A O 1
ATOM 733 N N . ILE A 1 92 ? -10.557 0.539 0.181 1.00 96.50 92 ILE A N 1
ATOM 734 C CA . ILE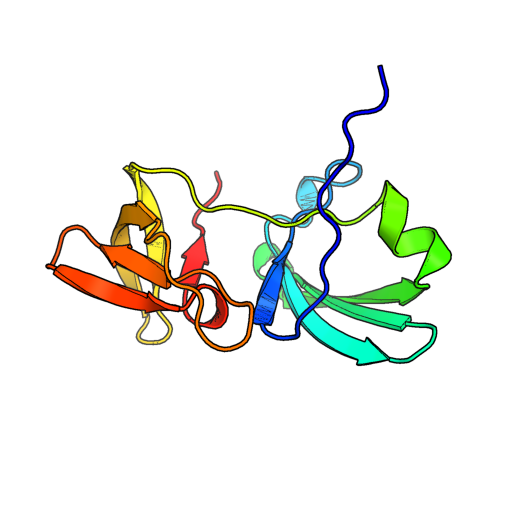 A 1 92 ? -11.032 1.468 1.207 1.00 96.50 92 ILE A CA 1
ATOM 735 C C . ILE A 1 92 ? -10.914 0.770 2.558 1.00 96.50 92 ILE A C 1
ATOM 737 O O . ILE A 1 92 ? -11.288 -0.398 2.691 1.00 96.50 92 ILE A O 1
ATOM 741 N N . TYR A 1 93 ? -10.403 1.487 3.549 1.00 96.75 93 TYR A N 1
ATOM 742 C CA . TYR A 1 93 ? -10.243 0.998 4.910 1.00 96.75 93 TYR A CA 1
ATOM 743 C C . TYR A 1 93 ? -11.138 1.789 5.858 1.00 96.75 93 TYR A C 1
ATOM 745 O O . TYR A 1 93 ? -11.185 3.015 5.789 1.00 96.75 93 TYR A O 1
ATOM 753 N N . ASP A 1 94 ? -11.842 1.062 6.719 1.00 97.50 94 ASP A N 1
ATOM 754 C CA . ASP A 1 94 ? -12.520 1.591 7.899 1.00 97.50 94 ASP A CA 1
ATOM 755 C C . ASP A 1 94 ? -11.494 1.688 9.031 1.00 97.50 94 ASP A C 1
ATOM 757 O O . ASP A 1 94 ? -10.773 0.718 9.306 1.00 97.50 94 ASP A O 1
ATOM 761 N N . LEU A 1 95 ? -11.416 2.850 9.666 1.00 96.88 95 LEU A N 1
ATOM 762 C CA . LEU A 1 95 ? -10.511 3.141 10.771 1.00 96.88 95 LEU A CA 1
ATOM 763 C C . LEU A 1 95 ? -11.253 3.041 12.114 1.00 96.88 95 LEU A C 1
ATOM 765 O O . LEU A 1 95 ? -12.483 3.004 12.171 1.00 96.88 95 LEU A O 1
ATOM 769 N N . GLU A 1 96 ? -10.515 2.934 13.220 1.00 96.19 96 GLU A N 1
ATOM 770 C CA . GLU A 1 96 ? -11.110 2.811 14.564 1.00 96.19 96 GLU A CA 1
ATOM 771 C C . GLU A 1 96 ? -11.948 4.036 14.983 1.00 96.19 96 GLU A C 1
ATOM 773 O O . GLU A 1 96 ? -12.874 3.891 15.781 1.00 96.19 96 GLU A O 1
ATOM 778 N N . ASP A 1 97 ? -11.678 5.213 14.418 1.00 94.12 97 ASP A N 1
ATOM 779 C CA . ASP A 1 97 ? -12.446 6.449 14.625 1.00 94.12 97 ASP A CA 1
ATOM 780 C C . ASP A 1 97 ? -13.724 6.533 13.757 1.00 94.12 97 ASP A C 1
ATOM 782 O O . ASP A 1 97 ? -14.521 7.461 13.902 1.00 94.12 97 ASP A O 1
ATOM 786 N N . GLY A 1 98 ? -13.949 5.543 12.883 1.00 94.12 98 GLY A N 1
ATOM 787 C CA . GLY A 1 98 ? -15.072 5.478 11.948 1.00 94.12 98 GLY A CA 1
ATOM 788 C C . GLY A 1 98 ? -14.833 6.193 10.617 1.00 94.12 98 GLY A C 1
ATOM 789 O O . GLY A 1 98 ? -15.749 6.248 9.789 1.00 94.12 98 GLY A O 1
ATOM 790 N N . ALA A 1 99 ? -13.638 6.741 10.384 1.00 94.75 99 ALA A N 1
ATOM 791 C CA . ALA A 1 99 ? -13.275 7.307 9.096 1.00 94.75 99 ALA A CA 1
ATOM 792 C C . ALA A 1 99 ? -13.081 6.202 8.045 1.00 94.75 99 ALA A C 1
ATOM 794 O O . ALA A 1 99 ? -12.562 5.121 8.322 1.00 94.75 99 ALA A O 1
ATOM 795 N N . GLN A 1 100 ? -13.472 6.499 6.804 1.00 96.12 100 GLN A N 1
ATOM 796 C CA . GLN A 1 100 ? -13.268 5.613 5.659 1.00 96.12 100 GLN A CA 1
ATOM 797 C C . GLN A 1 100 ? -12.289 6.255 4.685 1.00 96.12 100 GLN A C 1
ATOM 799 O O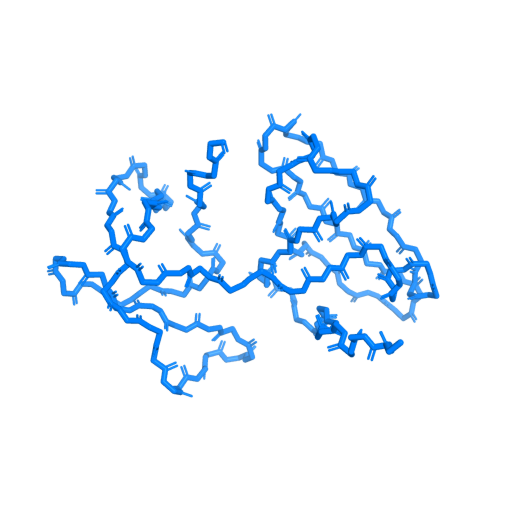 . GLN A 1 100 ? -12.635 7.214 3.991 1.00 96.12 100 GLN A O 1
ATOM 804 N N . ILE A 1 101 ? -11.073 5.717 4.623 1.00 95.69 101 ILE A N 1
ATOM 805 C CA . ILE A 1 101 ? -9.969 6.310 3.864 1.00 95.69 101 ILE A CA 1
ATOM 806 C C . ILE A 1 101 ? -9.499 5.347 2.771 1.00 95.69 101 ILE A C 1
ATOM 808 O O . ILE A 1 101 ? -9.445 4.129 2.949 1.00 95.69 101 ILE A O 1
ATOM 812 N N . VAL A 1 102 ? -9.188 5.895 1.597 1.00 95.50 102 VAL A N 1
ATOM 813 C CA . VAL A 1 102 ? -8.632 5.132 0.471 1.00 95.50 102 VAL A CA 1
ATOM 814 C C . VAL A 1 102 ? -7.162 4.791 0.713 1.00 95.50 102 VAL A C 1
ATOM 816 O O . VAL A 1 102 ? -6.416 5.592 1.268 1.00 95.50 102 VAL A O 1
ATOM 819 N N . GLU A 1 103 ? -6.708 3.634 0.230 1.00 94.50 103 GLU A N 1
ATOM 820 C CA . GLU A 1 103 ? -5.340 3.145 0.475 1.00 94.50 103 GLU A CA 1
ATOM 821 C C . GLU A 1 103 ? -4.235 4.146 0.085 1.00 94.50 103 GLU A C 1
ATOM 823 O O . GLU A 1 103 ? -3.227 4.252 0.772 1.00 94.50 103 GLU A O 1
ATOM 828 N N . SER A 1 104 ? -4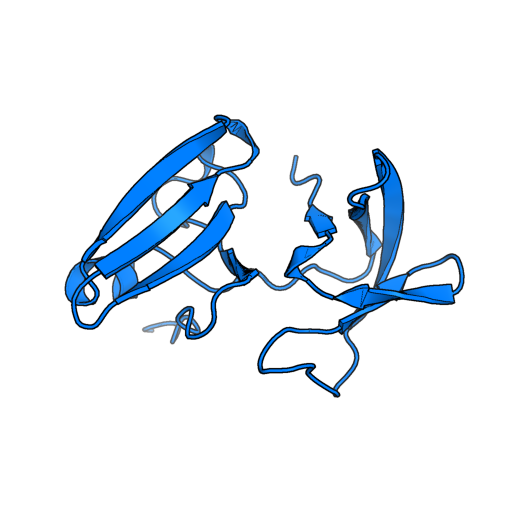.454 4.957 -0.956 1.00 93.44 104 SER A N 1
ATOM 829 C CA . SER A 1 104 ? -3.506 5.978 -1.433 1.00 93.44 104 SER A CA 1
ATOM 830 C C . SER A 1 104 ? -3.315 7.181 -0.498 1.00 93.44 104 SER A C 1
ATOM 832 O O . SER A 1 104 ? -2.512 8.080 -0.780 1.00 93.44 104 SER A O 1
ATOM 834 N N . GLU A 1 105 ? -4.136 7.275 0.542 1.00 93.56 105 GLU A N 1
ATOM 835 C CA . GLU A 1 105 ? -4.102 8.326 1.560 1.00 93.56 105 GLU A CA 1
ATOM 836 C C . GLU A 1 105 ? -3.564 7.818 2.901 1.00 93.56 105 GLU A C 1
ATOM 838 O O . GLU A 1 105 ? -3.420 8.611 3.826 1.00 93.56 105 GLU A O 1
ATOM 843 N N . LEU A 1 106 ? -3.217 6.530 2.984 1.00 93.44 106 LEU A N 1
ATOM 844 C CA . LEU A 1 106 ? -2.687 5.890 4.179 1.00 93.44 106 LEU A CA 1
ATOM 845 C C . LEU A 1 106 ? -1.202 5.559 4.005 1.00 93.44 106 LEU A C 1
ATOM 847 O O . LEU A 1 106 ? -0.760 5.074 2.963 1.00 93.44 106 LEU A O 1
ATOM 851 N N . ILE A 1 107 ? -0.436 5.793 5.063 1.00 92.38 107 ILE A N 1
ATOM 852 C CA . ILE A 1 107 ? 0.984 5.475 5.176 1.00 92.38 107 ILE A CA 1
ATOM 853 C C . ILE A 1 107 ? 1.122 4.441 6.297 1.00 92.38 107 ILE A C 1
ATOM 855 O O . ILE A 1 107 ? 1.009 4.804 7.469 1.00 92.38 107 ILE A O 1
ATOM 859 N N . PRO A 1 108 ? 1.333 3.155 5.977 1.00 91.94 108 PRO A N 1
ATOM 860 C CA . PRO A 1 108 ? 1.473 2.129 7.003 1.00 91.94 108 PRO A CA 1
ATOM 861 C C . PRO A 1 108 ? 2.758 2.285 7.822 1.00 91.94 108 PRO A C 1
ATOM 863 O O . PRO A 1 108 ? 3.840 2.493 7.265 1.00 91.94 108 PRO A O 1
ATOM 866 N N . GLU A 1 109 ? 2.656 2.134 9.143 1.00 86.56 109 GLU A N 1
ATOM 867 C CA . GLU A 1 109 ? 3.800 2.145 10.060 1.00 86.56 109 GLU A CA 1
ATOM 868 C C . GLU A 1 109 ? 4.320 0.724 10.301 1.00 86.56 109 GLU A C 1
ATOM 870 O O . GLU A 1 109 ? 4.200 0.154 11.389 1.00 86.56 109 GLU A O 1
ATOM 875 N N . VAL A 1 110 ? 4.896 0.129 9.256 1.00 73.94 110 VAL A N 1
ATOM 876 C CA . VAL A 1 110 ? 5.494 -1.208 9.346 1.00 73.94 110 VAL A CA 1
ATOM 877 C C . VAL A 1 110 ? 6.837 -1.103 10.075 1.00 73.94 110 VAL A C 1
ATOM 879 O O . VAL A 1 110 ? 7.739 -0.394 9.620 1.00 73.94 110 VAL A O 1
ATOM 882 N N . ARG A 1 111 ? 6.948 -1.772 11.229 1.00 58.88 111 ARG A N 1
ATOM 883 C CA . ARG A 1 111 ? 8.168 -1.835 12.052 1.00 58.88 111 ARG A CA 1
ATOM 884 C C . ARG A 1 111 ? 9.136 -2.901 11.559 1.00 58.88 111 ARG A C 1
ATOM 886 O O . ARG A 1 111 ? 8.659 -4.011 11.246 1.00 58.88 111 ARG A O 1
#

Foldseek 3Di:
DDPQFAADDDFLFKKAFPVCCVLPIWTFHDDDPFWTWIQRPNVSDIDIDTPVRRRNTIGGDDADAQFWKAFQVRDIWGFHDWDPDADVNWIWTQTPVRDIDTSSGIHTPDD

pLDDT: mean 87.49, std 11.85, range [36.28, 97.5]

Secondary structure (DSSP, 8-state):
----PPPP-STT-EEE-TT-GGG-EEEEEEE-SSEEEEEETTTTEEEEEEHHHHHHH-EEPPPPTT-EEEETTS-EEEEEEEEEEEETTEEEEEETTS-EEEGGGEEE---

Radius of gyration: 13.67 Å; chains: 1; bounding box: 30×38×36 Å